Protein AF-A0A3Q0JAT1-F1 (afdb_monomer)

Sequence (77 aa):
MTPNPTSCCSGKGPGYRTPVDAMRYGPRETLLYVICIQPNGQHPDYLAVIDVDPQSKTYQQVRNTLRAGLGWPLTIR

Foldseek 3Di:
DDDDPPDPDPPDDPDDPDPVCCVPVPDDDQWDWDWADDPVPPFAIKIWIAGCDPPDPRHRHGPDIGGDPPDDPPPDD

Radius of gyration: 20.87 Å; Cα contacts (8 Å, |Δi|>4): 84; chains: 1; bounding box: 48×27×58 Å

Structure (mmCIF, N/CA/C/O backbone):
data_AF-A0A3Q0JAT1-F1
#
_entry.id   AF-A0A3Q0JAT1-F1
#
loop_
_atom_site.group_PDB
_atom_site.id
_atom_site.type_symbol
_atom_site.label_atom_id
_atom_site.label_alt_id
_atom_site.label_comp_id
_atom_site.label_asym_id
_atom_site.label_entity_id
_atom_site.label_seq_id
_atom_site.pdbx_PDB_ins_code
_atom_site.Cartn_x
_atom_site.Cartn_y
_atom_site.Cartn_z
_atom_site.occupancy
_atom_site.B_iso_or_equiv
_atom_site.auth_seq_id
_atom_site.auth_comp_id
_atom_site.auth_asym_id
_atom_site.auth_atom_id
_atom_site.pdbx_PDB_model_num
ATOM 1 N N . MET A 1 1 ? 35.143 6.379 -32.396 1.00 43.69 1 MET A N 1
ATOM 2 C CA . MET A 1 1 ? 34.698 6.906 -31.089 1.00 43.69 1 MET A CA 1
ATOM 3 C C . MET A 1 1 ? 33.918 5.799 -30.405 1.00 43.69 1 MET A C 1
ATOM 5 O O . MET A 1 1 ? 32.773 5.557 -30.757 1.00 43.69 1 MET A O 1
ATOM 9 N N . THR A 1 2 ? 34.581 5.025 -29.555 1.00 50.03 2 THR A N 1
ATOM 10 C CA . THR A 1 2 ? 33.947 3.949 -28.785 1.00 50.03 2 THR A CA 1
ATOM 11 C C . THR A 1 2 ? 33.187 4.570 -27.610 1.00 50.03 2 THR A C 1
ATOM 13 O O . THR A 1 2 ? 33.754 5.426 -26.927 1.00 50.03 2 THR A O 1
ATOM 16 N N . PRO A 1 3 ? 31.921 4.196 -27.345 1.00 58.03 3 PRO A N 1
ATOM 17 C CA . PRO A 1 3 ? 31.298 4.567 -26.090 1.00 58.03 3 PRO A CA 1
ATOM 18 C C . PRO A 1 3 ? 31.946 3.702 -25.014 1.00 58.03 3 PRO A C 1
ATOM 20 O O . PRO A 1 3 ? 32.009 2.479 -25.132 1.00 58.03 3 PRO A O 1
ATOM 23 N N . ASN A 1 4 ? 32.480 4.352 -23.993 1.00 67.94 4 ASN A N 1
ATOM 24 C CA . ASN A 1 4 ? 33.102 3.699 -22.859 1.00 67.94 4 ASN A CA 1
ATOM 25 C C . ASN A 1 4 ? 32.109 3.779 -21.692 1.00 67.94 4 ASN A C 1
ATOM 27 O O . ASN A 1 4 ? 32.086 4.799 -21.006 1.00 67.94 4 ASN A O 1
ATOM 31 N N . PRO A 1 5 ? 31.229 2.784 -21.471 1.00 53.34 5 PRO A N 1
ATOM 32 C CA . PRO A 1 5 ? 30.458 2.732 -20.248 1.00 53.34 5 PRO A CA 1
ATOM 33 C C . PRO A 1 5 ? 31.266 1.917 -19.242 1.00 53.34 5 PRO A C 1
ATOM 35 O O . PRO A 1 5 ? 31.103 0.705 -19.112 1.00 53.34 5 PRO A O 1
ATOM 38 N N . THR A 1 6 ? 32.162 2.592 -18.523 1.00 52.28 6 THR A N 1
ATOM 39 C CA . THR A 1 6 ? 32.652 2.089 -17.239 1.00 52.28 6 THR A CA 1
ATOM 40 C C . THR A 1 6 ? 31.437 1.751 -16.381 1.00 52.28 6 THR A C 1
ATOM 42 O O . THR A 1 6 ? 30.633 2.618 -16.034 1.00 52.28 6 THR A O 1
ATOM 45 N N . SER A 1 7 ? 31.272 0.454 -16.139 1.00 63.00 7 SER A N 1
ATOM 46 C CA . SER A 1 7 ? 30.092 -0.166 -15.561 1.00 63.00 7 SER A CA 1
ATOM 47 C C . SER A 1 7 ? 29.881 0.295 -14.121 1.00 63.00 7 SER A C 1
ATOM 49 O O . SER A 1 7 ? 30.625 -0.105 -13.228 1.00 63.00 7 SER A O 1
ATOM 51 N N . CYS A 1 8 ? 28.837 1.085 -13.872 1.00 59.41 8 CYS A N 1
ATOM 52 C CA . CYS A 1 8 ? 28.385 1.375 -12.509 1.00 59.41 8 CYS A CA 1
ATOM 53 C C . CYS A 1 8 ? 27.518 0.246 -11.925 1.00 59.41 8 CYS A C 1
ATOM 55 O O . CYS A 1 8 ? 27.243 0.230 -10.729 1.00 59.41 8 CYS A O 1
ATOM 57 N N . CYS A 1 9 ? 27.089 -0.717 -12.746 1.00 60.94 9 CYS A N 1
ATOM 58 C CA . CYS A 1 9 ? 26.219 -1.806 -12.326 1.00 60.94 9 CYS A CA 1
ATOM 59 C C . CYS A 1 9 ? 26.598 -3.072 -13.091 1.00 60.94 9 CYS A C 1
ATOM 61 O O . CYS A 1 9 ? 26.357 -3.168 -14.294 1.00 60.94 9 CYS A O 1
ATOM 63 N N . SER A 1 10 ? 27.172 -4.054 -12.401 1.00 59.03 10 SER A N 1
ATOM 64 C CA . SER A 1 10 ? 27.473 -5.389 -12.929 1.00 59.03 10 SER A CA 1
ATOM 65 C C . SER A 1 10 ? 26.190 -6.182 -13.215 1.00 59.03 10 SER A C 1
ATOM 67 O O . SER A 1 10 ? 25.949 -7.193 -12.570 1.00 59.03 10 SER A O 1
ATOM 69 N N . GLY A 1 11 ? 25.330 -5.699 -14.122 1.00 55.31 11 GLY A N 1
ATOM 70 C CA . GLY A 1 11 ? 24.224 -6.402 -14.794 1.00 55.31 11 GLY A CA 1
ATOM 71 C C . GLY A 1 11 ? 23.192 -7.157 -13.944 1.00 55.31 11 GLY A C 1
ATOM 72 O O . GLY A 1 11 ? 22.334 -7.823 -14.513 1.00 55.31 11 GLY A O 1
ATOM 73 N N . LYS A 1 12 ? 23.280 -7.116 -12.614 1.00 63.06 12 LYS A N 1
ATOM 74 C CA . LYS A 1 12 ? 22.553 -7.996 -11.691 1.00 63.06 12 LYS A CA 1
ATOM 75 C C . LYS A 1 12 ? 22.158 -7.235 -10.426 1.00 63.06 12 LYS A C 1
ATOM 77 O O . LYS A 1 12 ? 22.471 -7.647 -9.315 1.00 63.06 12 LYS A O 1
ATOM 82 N N . GLY A 1 13 ? 21.503 -6.090 -10.595 1.00 66.25 13 GLY A N 1
ATOM 83 C CA . GLY A 1 13 ? 20.668 -5.559 -9.519 1.00 66.25 13 GLY A CA 1
ATOM 84 C C . GLY A 1 13 ? 19.412 -6.433 -9.401 1.00 66.25 13 GLY A C 1
ATOM 85 O O . GLY A 1 13 ? 18.907 -6.872 -10.437 1.00 66.25 13 GLY A O 1
ATOM 86 N N . PRO A 1 14 ? 18.908 -6.734 -8.194 1.00 70.50 14 PRO A N 1
ATOM 87 C CA . PRO A 1 14 ? 17.624 -7.411 -8.048 1.00 70.50 14 PRO A CA 1
ATOM 88 C C . PRO A 1 14 ? 16.521 -6.478 -8.567 1.00 70.50 14 PRO A C 1
ATOM 90 O O . PRO A 1 14 ? 16.192 -5.485 -7.925 1.00 70.50 14 PRO A O 1
ATOM 93 N N . GLY A 1 15 ? 15.994 -6.743 -9.764 1.00 79.81 15 GLY A N 1
ATOM 94 C CA . GLY A 1 15 ? 14.940 -5.922 -10.360 1.00 79.81 15 GLY A CA 1
ATOM 95 C C . GLY A 1 15 ? 14.914 -5.950 -11.885 1.00 79.81 15 GLY A C 1
ATOM 96 O O . GLY A 1 15 ? 15.671 -6.668 -12.538 1.00 79.81 15 GLY A O 1
ATOM 97 N N . TYR A 1 16 ? 14.014 -5.155 -12.460 1.00 84.81 16 TYR A N 1
ATOM 98 C CA . TYR A 1 16 ? 13.881 -5.019 -13.907 1.00 84.81 16 TYR A CA 1
ATOM 99 C C . TYR A 1 16 ? 15.008 -4.165 -14.481 1.00 84.81 16 TYR A C 1
ATOM 101 O O . TYR A 1 16 ? 15.414 -3.161 -13.900 1.00 84.81 16 TYR A O 1
ATOM 109 N N . ARG A 1 17 ? 15.484 -4.542 -15.670 1.00 85.31 17 ARG A N 1
ATOM 110 C CA . ARG A 1 17 ? 16.563 -3.838 -16.374 1.00 85.31 17 ARG A CA 1
ATOM 111 C C . ARG A 1 17 ? 16.183 -2.406 -16.760 1.00 85.31 17 ARG A C 1
ATOM 113 O O . ARG A 1 17 ? 17.050 -1.540 -16.813 1.00 85.31 17 ARG A O 1
ATOM 120 N N . THR A 1 18 ? 14.907 -2.167 -17.060 1.00 85.19 18 THR A N 1
ATOM 121 C CA . THR A 1 18 ? 14.375 -0.848 -17.417 1.00 85.19 18 THR A CA 1
ATOM 122 C C . THR A 1 18 ? 12.997 -0.629 -16.780 1.00 85.19 18 THR A C 1
ATOM 124 O O . THR A 1 18 ? 12.289 -1.606 -16.521 1.00 85.19 18 THR A O 1
ATOM 127 N N . PRO A 1 19 ? 12.562 0.631 -16.577 1.00 88.38 19 PRO A N 1
ATOM 128 C CA . PRO A 1 19 ? 11.204 0.924 -16.110 1.00 88.38 19 PRO A CA 1
ATOM 129 C C . PRO A 1 19 ? 10.113 0.348 -17.026 1.00 88.38 19 PRO A C 1
ATOM 131 O O . PRO A 1 19 ? 9.091 -0.137 -16.555 1.00 88.38 19 PRO A O 1
ATOM 134 N N . VAL A 1 20 ? 10.351 0.339 -18.342 1.00 92.62 20 VAL A N 1
ATOM 135 C CA . VAL A 1 20 ? 9.413 -0.223 -19.326 1.00 92.62 20 VAL A CA 1
ATOM 136 C C . VAL A 1 20 ? 9.283 -1.739 -19.167 1.00 92.62 20 VAL A C 1
ATOM 138 O O . VAL A 1 20 ? 8.172 -2.262 -19.251 1.00 92.62 20 VAL A O 1
ATOM 141 N N . ASP A 1 21 ? 10.390 -2.441 -18.902 1.00 90.31 21 ASP A N 1
ATOM 142 C CA . ASP A 1 21 ? 10.363 -3.882 -18.631 1.00 90.31 21 ASP A CA 1
ATOM 143 C C . ASP A 1 21 ? 9.547 -4.190 -17.361 1.00 90.31 21 ASP A C 1
ATOM 145 O O . ASP A 1 21 ? 8.778 -5.149 -17.355 1.00 90.31 21 ASP A O 1
ATOM 149 N N . ALA A 1 22 ? 9.636 -3.346 -16.325 1.00 90.19 22 ALA A N 1
ATOM 150 C CA . ALA A 1 22 ? 8.838 -3.487 -15.103 1.00 90.19 22 ALA A CA 1
ATOM 151 C C . ALA A 1 22 ? 7.334 -3.345 -15.363 1.00 90.19 22 ALA A C 1
ATOM 153 O O . ALA A 1 22 ? 6.544 -4.153 -14.888 1.00 90.19 22 ALA A O 1
ATOM 154 N N . MET A 1 23 ? 6.932 -2.352 -16.160 1.00 91.56 23 MET A N 1
ATOM 155 C CA . MET A 1 23 ? 5.518 -2.122 -16.475 1.0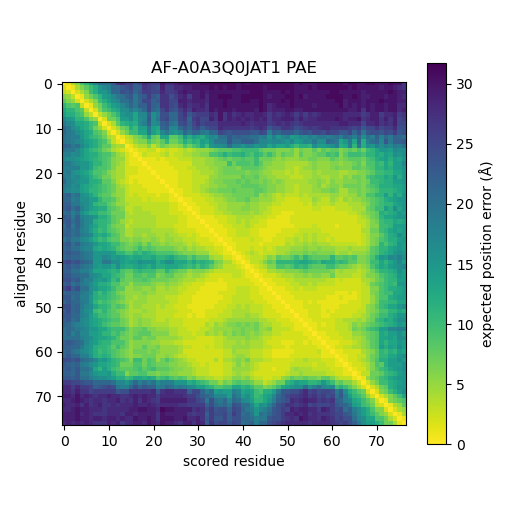0 91.56 23 MET A CA 1
ATOM 156 C C . MET A 1 23 ? 4.914 -3.221 -17.356 1.00 91.56 23 MET A C 1
ATOM 158 O O . MET A 1 23 ? 3.724 -3.505 -17.256 1.00 91.56 23 MET A O 1
ATOM 162 N N . ARG A 1 24 ? 5.711 -3.801 -18.264 1.00 92.25 24 ARG A N 1
ATOM 163 C CA . ARG A 1 24 ? 5.230 -4.793 -19.240 1.00 92.25 24 ARG A CA 1
ATOM 164 C C . ARG A 1 24 ? 5.211 -6.210 -18.693 1.00 92.25 24 ARG A C 1
ATOM 166 O O . ARG A 1 24 ? 4.282 -6.954 -18.989 1.00 92.25 24 ARG A O 1
ATOM 173 N N . TYR A 1 25 ? 6.257 -6.582 -17.963 1.00 91.19 25 TYR A N 1
ATOM 174 C CA . TYR A 1 25 ? 6.473 -7.959 -17.522 1.00 91.19 25 TYR A CA 1
ATOM 175 C C . TYR A 1 25 ? 6.302 -8.132 -16.016 1.00 91.19 25 TYR A C 1
ATOM 177 O O . TYR A 1 25 ? 6.349 -9.260 -15.530 1.00 91.19 25 TYR A O 1
ATOM 185 N N . GLY A 1 26 ? 6.109 -7.038 -15.278 1.00 90.12 26 GLY A N 1
ATOM 186 C CA . GLY A 1 26 ? 5.828 -7.111 -13.859 1.00 90.12 26 GL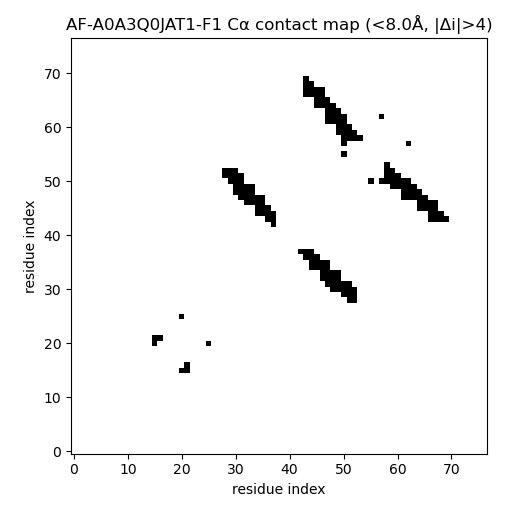Y A CA 1
ATOM 187 C C . GLY A 1 26 ? 4.470 -7.751 -13.582 1.00 90.12 26 GLY A C 1
ATOM 188 O O . GLY A 1 26 ? 3.495 -7.444 -14.276 1.00 90.12 26 GLY A O 1
ATOM 189 N N . PRO A 1 27 ? 4.379 -8.648 -12.584 1.00 92.88 27 PRO A N 1
ATOM 190 C CA . PRO A 1 27 ? 3.091 -9.140 -12.132 1.00 92.88 27 PRO A CA 1
ATOM 191 C C . PRO A 1 27 ? 2.278 -7.965 -11.584 1.00 92.88 27 PRO A C 1
ATOM 193 O O . PRO A 1 27 ? 2.821 -7.087 -10.914 1.00 92.88 27 PRO A O 1
ATOM 196 N N . ARG A 1 28 ? 0.972 -7.955 -11.861 1.00 92.25 28 ARG A N 1
ATOM 197 C CA . ARG A 1 28 ? 0.067 -6.967 -11.265 1.00 92.25 28 ARG A CA 1
ATOM 198 C C . ARG A 1 28 ? -0.001 -7.182 -9.758 1.00 92.25 28 ARG A C 1
ATOM 200 O O . ARG A 1 28 ? -0.074 -8.331 -9.314 1.00 92.25 28 ARG A O 1
ATOM 207 N N . GLU A 1 29 ? 0.004 -6.103 -8.982 1.00 93.25 29 GLU A N 1
ATOM 208 C CA . GLU A 1 29 ? -0.168 -6.226 -7.541 1.00 93.25 29 GLU A CA 1
ATOM 209 C C . GLU A 1 29 ? -1.569 -6.753 -7.209 1.00 93.25 29 GLU A C 1
ATOM 211 O O . GLU A 1 29 ? -2.566 -6.349 -7.805 1.00 93.25 29 GLU A O 1
ATOM 216 N N . THR A 1 30 ? -1.637 -7.657 -6.235 1.00 95.56 30 THR A N 1
ATOM 217 C CA . THR A 1 30 ? -2.892 -8.209 -5.700 1.00 95.56 30 THR A CA 1
ATOM 218 C C . THR A 1 30 ? -3.245 -7.624 -4.337 1.00 95.56 30 THR A C 1
ATOM 220 O O . THR A 1 30 ? -4.381 -7.734 -3.889 1.00 95.56 30 THR A O 1
ATOM 223 N N . LEU A 1 31 ? -2.283 -6.977 -3.676 1.00 95.25 31 LEU A N 1
ATOM 224 C CA . LEU A 1 31 ? -2.446 -6.342 -2.374 1.00 95.25 31 LEU A CA 1
ATOM 225 C C . LEU A 1 31 ? -1.865 -4.928 -2.405 1.00 95.25 31 LEU A C 1
ATOM 227 O O . LEU A 1 31 ? -0.784 -4.711 -2.950 1.00 95.25 31 LEU A O 1
ATOM 231 N N . LEU A 1 32 ? -2.545 -3.991 -1.748 1.00 96.19 32 LEU A N 1
ATOM 232 C CA . LEU A 1 32 ? -2.040 -2.648 -1.472 1.00 96.19 32 LEU A CA 1
ATOM 233 C C . LEU A 1 32 ? -1.796 -2.473 0.025 1.00 96.19 32 LEU A C 1
ATOM 235 O O . LEU A 1 32 ? -2.649 -2.808 0.845 1.00 96.19 32 LEU A O 1
ATOM 239 N N . TYR A 1 33 ? -0.653 -1.888 0.367 1.00 96.00 33 TYR A N 1
ATOM 240 C CA . TYR A 1 33 ? -0.333 -1.452 1.722 1.00 96.00 33 TYR A CA 1
ATOM 241 C C . TYR A 1 33 ? -0.501 0.062 1.799 1.00 96.00 33 TYR A C 1
ATOM 243 O O . TYR A 1 33 ? 0.242 0.802 1.155 1.00 96.00 33 TYR A O 1
ATOM 251 N N . VAL A 1 34 ? -1.486 0.523 2.565 1.00 95.19 34 VAL A N 1
ATOM 252 C CA . VAL A 1 34 ? -1.838 1.944 2.659 1.00 95.19 34 VAL A CA 1
ATOM 253 C C . VAL A 1 34 ? -1.690 2.409 4.096 1.00 95.19 34 VAL A C 1
ATOM 255 O O . VAL A 1 34 ? -2.259 1.817 5.011 1.00 95.19 34 VAL A O 1
ATOM 258 N N . ILE A 1 35 ? -0.928 3.481 4.298 1.00 93.94 35 ILE A N 1
ATOM 259 C CA . ILE A 1 35 ? -0.833 4.144 5.597 1.00 93.94 35 ILE A CA 1
ATOM 260 C C . ILE A 1 35 ? -2.077 5.015 5.770 1.00 93.94 35 ILE A C 1
ATOM 262 O O . ILE A 1 35 ? -2.340 5.913 4.970 1.00 93.94 35 ILE A O 1
ATOM 266 N N . CYS A 1 36 ? -2.840 4.747 6.819 1.00 91.81 36 CYS A N 1
ATOM 267 C CA . CYS A 1 36 ? -4.031 5.490 7.189 1.00 91.81 36 CYS A CA 1
ATOM 268 C C . CYS A 1 36 ? -3.700 6.398 8.373 1.00 91.81 36 CYS A C 1
ATOM 270 O O . CYS A 1 36 ? -3.574 5.932 9.506 1.00 91.81 36 CYS A O 1
ATOM 272 N N . ILE A 1 37 ? -3.566 7.691 8.083 1.00 91.50 37 ILE A N 1
ATOM 273 C CA . ILE A 1 37 ? -3.234 8.723 9.067 1.00 91.50 37 ILE A CA 1
ATOM 274 C C . ILE A 1 37 ? -4.527 9.231 9.717 1.00 91.50 37 ILE A C 1
ATOM 276 O O . ILE A 1 37 ? -5.492 9.538 9.012 1.00 91.50 37 ILE A O 1
ATOM 280 N N . GLN A 1 38 ? -4.560 9.312 11.045 1.00 90.38 38 GLN A N 1
ATOM 281 C CA . GLN A 1 38 ? -5.700 9.779 11.837 1.00 90.38 38 GLN A CA 1
ATOM 282 C C . GLN A 1 38 ? -5.436 11.198 12.375 1.00 90.38 38 GLN A C 1
ATOM 284 O O . GLN A 1 38 ? -4.865 11.366 13.453 1.00 90.38 38 GLN A O 1
ATOM 289 N N . PRO A 1 39 ? -5.873 12.256 11.665 1.00 87.94 39 PRO A N 1
ATOM 290 C CA . PRO A 1 39 ? -5.502 13.635 11.996 1.00 87.94 39 PRO A CA 1
ATOM 291 C C . PRO A 1 39 ? -6.123 14.151 13.301 1.00 87.94 39 PRO A C 1
ATOM 293 O O . PRO A 1 39 ? -5.638 15.120 13.874 1.00 87.94 39 PRO A O 1
ATOM 296 N N . ASN A 1 40 ? -7.203 13.527 13.775 1.00 87.56 40 ASN A N 1
ATOM 297 C CA . ASN A 1 40 ? -7.891 13.916 15.006 1.00 87.56 40 ASN A CA 1
ATOM 298 C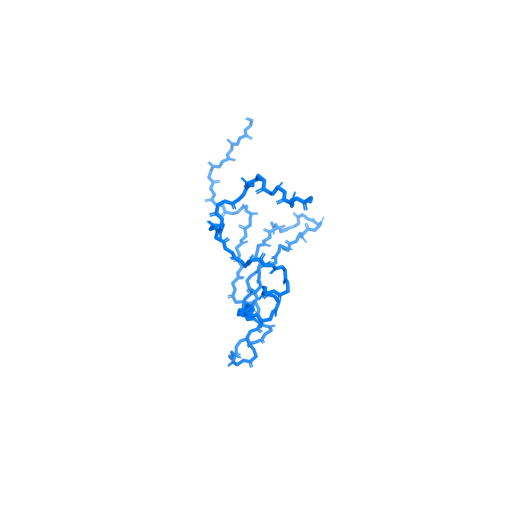 C . ASN A 1 40 ? -7.235 13.354 16.283 1.00 87.56 40 ASN A C 1
ATOM 300 O O . ASN A 1 40 ? -7.676 13.700 17.377 1.00 87.56 40 ASN A O 1
ATOM 304 N N . GLY A 1 41 ? -6.238 12.466 16.162 1.00 79.62 41 GLY A N 1
ATOM 305 C CA . GLY A 1 41 ? -5.516 11.871 17.291 1.00 79.62 41 GLY A CA 1
ATOM 306 C C . GLY A 1 41 ? -6.352 10.979 18.220 1.00 79.62 41 GLY A C 1
ATOM 307 O O . GLY A 1 41 ? -5.858 10.568 19.266 1.00 79.62 41 GLY A O 1
ATOM 308 N N . GLN A 1 42 ? -7.608 10.666 17.874 1.00 84.25 42 GLN A N 1
ATOM 309 C CA . GLN A 1 42 ? -8.467 9.802 18.701 1.00 84.25 42 GLN A CA 1
ATOM 310 C C . GLN A 1 42 ? -8.125 8.316 18.556 1.00 84.25 42 GLN A C 1
ATOM 312 O O . GLN A 1 42 ? -8.429 7.504 19.433 1.00 84.25 42 GLN A O 1
ATOM 317 N N . HIS A 1 43 ? -7.479 7.958 17.450 1.00 83.31 43 HIS A N 1
ATOM 318 C CA . HIS A 1 43 ? -7.030 6.610 17.155 1.00 83.31 43 HIS A CA 1
ATOM 319 C C . HIS A 1 43 ? -5.583 6.642 16.664 1.00 83.31 43 HIS A C 1
ATOM 321 O O . HIS A 1 43 ? -5.188 7.620 16.030 1.00 83.31 43 HIS A O 1
ATOM 327 N N . PRO A 1 44 ? -4.796 5.586 16.939 1.00 86.88 44 PRO A N 1
ATOM 328 C CA . PRO A 1 44 ? -3.477 5.455 16.345 1.00 86.88 44 PRO A CA 1
ATOM 329 C C . PRO A 1 44 ? -3.579 5.351 14.822 1.00 86.88 44 PRO A C 1
ATOM 331 O O . PRO A 1 44 ? -4.537 4.775 14.290 1.00 86.88 44 PRO A O 1
ATOM 334 N N . ASP A 1 45 ? -2.544 5.832 14.141 1.00 90.88 45 ASP A N 1
ATOM 335 C CA . ASP A 1 45 ? -2.336 5.539 12.728 1.00 90.88 45 ASP A CA 1
ATOM 336 C C . ASP A 1 45 ? -2.253 4.023 12.514 1.00 90.88 45 ASP A C 1
ATOM 338 O O . ASP A 1 45 ? -1.893 3.245 13.408 1.00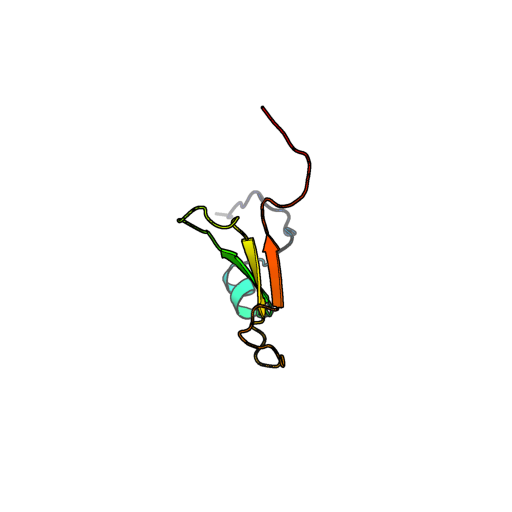 90.88 45 ASP A O 1
ATOM 342 N N . TYR A 1 46 ? -2.595 3.568 11.316 1.00 92.06 46 TYR A N 1
ATOM 343 C CA . TYR A 1 46 ? -2.540 2.145 11.004 1.00 92.06 46 TYR A CA 1
ATOM 344 C C . TYR A 1 46 ? -2.168 1.889 9.551 1.00 92.06 46 TYR A C 1
ATOM 346 O O . TYR A 1 46 ? -2.382 2.717 8.672 1.00 92.06 46 TYR A O 1
ATOM 354 N N . LEU A 1 47 ? -1.607 0.711 9.300 1.00 94.19 47 LEU A N 1
ATOM 355 C CA . LEU A 1 47 ? -1.343 0.192 7.969 1.00 94.19 47 LEU A CA 1
ATOM 356 C C . LEU A 1 47 ? -2.502 -0.720 7.562 1.00 94.19 47 LEU A C 1
ATOM 358 O O . LEU A 1 47 ? -2.731 -1.752 8.197 1.00 94.19 47 LEU A O 1
ATOM 362 N N . ALA A 1 48 ? -3.231 -0.344 6.518 1.00 95.19 48 ALA A N 1
ATOM 363 C CA . ALA A 1 48 ? -4.270 -1.162 5.911 1.00 95.19 48 ALA A CA 1
ATOM 364 C C . ALA A 1 48 ? -3.680 -2.034 4.797 1.00 95.19 48 ALA A C 1
ATOM 366 O O . ALA A 1 48 ? -2.942 -1.548 3.940 1.00 95.19 48 ALA A O 1
ATOM 367 N N . VAL A 1 49 ? -4.037 -3.317 4.803 1.00 96.44 49 VAL A N 1
ATOM 368 C CA . VAL A 1 49 ? -3.775 -4.258 3.712 1.00 96.44 49 VAL A CA 1
ATOM 369 C C . VAL A 1 49 ? -5.073 -4.423 2.936 1.00 96.44 49 VAL A C 1
ATOM 371 O O . VAL A 1 49 ? -6.047 -4.960 3.467 1.00 96.44 49 VAL A O 1
ATOM 374 N N . ILE A 1 50 ? -5.096 -3.936 1.703 1.00 96.50 50 ILE A N 1
ATOM 375 C CA . ILE A 1 50 ? -6.279 -3.910 0.841 1.00 96.50 50 ILE A CA 1
ATOM 376 C C . ILE A 1 50 ? -6.102 -4.948 -0.258 1.00 96.50 50 ILE A C 1
ATOM 378 O O . ILE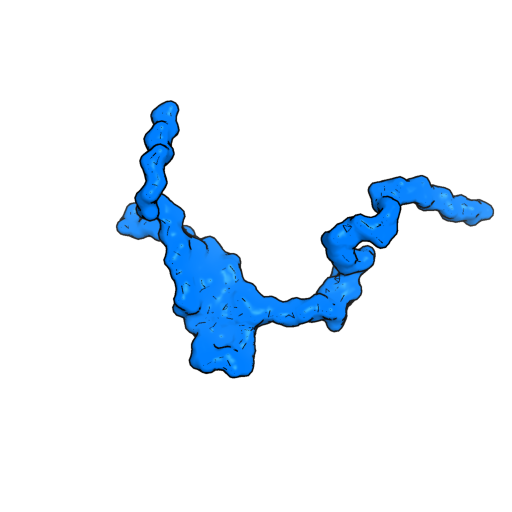 A 1 50 ? -5.045 -5.015 -0.880 1.00 96.50 50 ILE A O 1
ATOM 382 N N . ASP A 1 51 ? -7.136 -5.743 -0.496 1.00 97.00 51 ASP A N 1
ATOM 383 C CA . ASP A 1 51 ? -7.172 -6.718 -1.580 1.00 97.00 51 ASP A CA 1
ATOM 384 C C . ASP A 1 51 ? -7.629 -6.059 -2.888 1.00 97.00 51 ASP A C 1
ATOM 386 O O . ASP A 1 51 ? -8.713 -5.473 -2.964 1.00 97.00 51 ASP A O 1
ATOM 390 N N . VAL A 1 52 ? -6.782 -6.135 -3.912 1.00 96.44 52 VAL A N 1
ATOM 391 C CA . VAL A 1 52 ? -7.018 -5.554 -5.241 1.00 96.44 52 VAL A CA 1
ATOM 392 C C . VAL A 1 52 ? -6.965 -6.590 -6.360 1.00 96.44 52 VAL A C 1
ATOM 394 O O . VAL A 1 52 ? -6.924 -6.211 -7.530 1.00 96.44 52 VAL A O 1
ATOM 397 N N . ASP A 1 53 ? -7.018 -7.882 -6.035 1.00 95.81 53 ASP A N 1
ATOM 398 C CA . ASP A 1 53 ? -7.155 -8.939 -7.036 1.00 95.81 53 ASP A CA 1
ATOM 399 C C . ASP A 1 53 ? -8.617 -9.055 -7.518 1.00 95.81 53 ASP A C 1
ATOM 401 O O . ASP A 1 53 ? -9.483 -9.446 -6.731 1.00 95.81 53 ASP A O 1
ATOM 405 N N . PRO A 1 54 ? -8.926 -8.779 -8.802 1.00 95.12 54 PRO A N 1
ATOM 406 C CA . PRO A 1 54 ? -10.286 -8.888 -9.336 1.00 95.12 54 PRO A CA 1
ATOM 407 C C . PRO A 1 54 ? -10.882 -10.300 -9.265 1.00 95.12 54 PRO A C 1
ATOM 409 O O . PRO A 1 54 ? -12.094 -10.455 -9.404 1.00 95.12 54 PRO A O 1
ATOM 412 N N . GLN A 1 55 ? -10.051 -11.336 -9.103 1.00 95.62 55 GLN A N 1
ATOM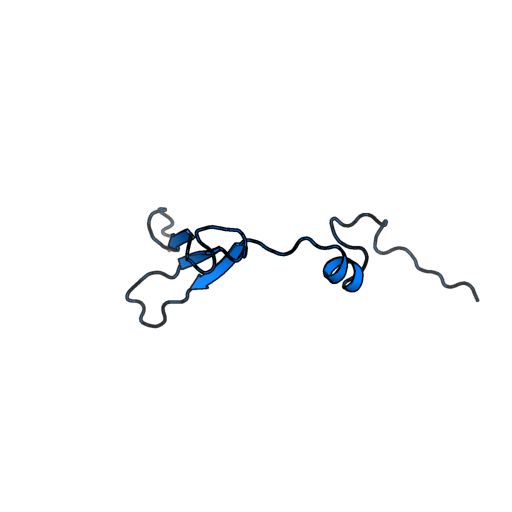 413 C CA . GLN A 1 55 ? -10.504 -12.723 -8.961 1.00 95.62 55 GLN A CA 1
ATOM 414 C C . GLN A 1 55 ? -10.764 -13.122 -7.503 1.00 95.62 55 GLN A C 1
ATOM 416 O O . GLN A 1 55 ? -11.348 -14.180 -7.247 1.00 95.62 55 GLN A O 1
ATOM 421 N N . SER A 1 56 ? -10.353 -12.295 -6.540 1.00 94.31 56 SER A N 1
ATOM 422 C CA . SER A 1 56 ? -10.557 -12.568 -5.124 1.00 94.31 56 SER A CA 1
ATOM 423 C C . SER A 1 56 ? -12.011 -12.350 -4.703 1.00 94.31 56 SER A C 1
ATOM 425 O O . SER A 1 56 ? -12.696 -11.433 -5.152 1.00 94.31 56 SER A O 1
ATOM 427 N N . LYS A 1 57 ? -12.485 -13.166 -3.755 1.00 95.75 57 LYS A N 1
ATOM 428 C CA . LYS A 1 57 ? -13.814 -13.001 -3.136 1.00 95.75 57 LYS A CA 1
ATOM 429 C C . LYS A 1 57 ? -13.909 -11.738 -2.273 1.00 95.75 57 LYS A C 1
ATOM 431 O O . LYS A 1 57 ? -15.011 -11.268 -2.012 1.00 95.75 57 LYS A O 1
ATOM 436 N N . THR A 1 58 ? -12.768 -11.222 -1.818 1.00 95.12 58 THR A N 1
ATOM 437 C CA . THR A 1 58 ? -12.644 -10.022 -0.976 1.00 95.12 58 THR A CA 1
ATOM 438 C C . THR A 1 58 ? -12.123 -8.818 -1.759 1.00 95.12 58 THR A C 1
ATOM 440 O O . THR A 1 58 ? -11.587 -7.886 -1.163 1.00 95.12 58 THR A O 1
ATOM 443 N N . TYR A 1 59 ? -12.278 -8.817 -3.087 1.00 95.31 59 TYR A N 1
ATOM 444 C CA . TYR A 1 59 ? -11.869 -7.703 -3.939 1.00 95.31 59 TYR A CA 1
ATOM 445 C C . TYR A 1 59 ? -12.415 -6.361 -3.422 1.00 95.31 59 TYR A C 1
ATOM 447 O O . TYR A 1 59 ? -13.595 -6.248 -3.083 1.00 95.31 59 TYR A O 1
ATOM 455 N N . GLN A 1 60 ? -11.540 -5.351 -3.358 1.00 93.81 60 GLN A N 1
ATOM 456 C CA . GLN A 1 60 ? -11.807 -3.999 -2.845 1.00 93.81 60 GLN A CA 1
ATOM 457 C C . GLN A 1 60 ? -12.160 -3.927 -1.352 1.00 93.81 60 GLN A C 1
ATOM 459 O O . GLN A 1 60 ? -12.747 -2.943 -0.898 1.00 93.81 60 GLN A O 1
ATOM 464 N N . GLN A 1 61 ? -11.776 -4.931 -0.563 1.00 95.25 61 GLN A N 1
ATOM 465 C CA . GLN A 1 61 ? -11.967 -4.928 0.887 1.00 95.25 61 GLN A CA 1
ATOM 466 C C . GLN A 1 61 ? -10.639 -4.795 1.637 1.00 95.25 61 GLN A C 1
ATOM 468 O O . GLN A 1 61 ? -9.570 -5.187 1.162 1.00 95.25 61 GLN A O 1
ATOM 473 N N . VAL A 1 62 ? -10.716 -4.250 2.854 1.00 93.69 62 VAL A N 1
ATOM 474 C CA . VAL A 1 62 ? -9.591 -4.247 3.794 1.00 93.69 62 VAL A CA 1
ATOM 475 C C . VAL A 1 62 ? -9.487 -5.635 4.410 1.00 93.69 62 VAL A C 1
ATOM 477 O O . VAL A 1 62 ? -10.370 -6.066 5.149 1.00 93.69 62 VAL A O 1
ATOM 480 N N . ARG A 1 63 ? -8.393 -6.331 4.115 1.00 91.75 63 ARG A N 1
ATOM 481 C CA . ARG A 1 63 ? -8.146 -7.692 4.590 1.00 91.75 63 ARG A CA 1
ATOM 482 C C . ARG A 1 63 ? -7.583 -7.705 6.007 1.00 91.75 63 ARG A C 1
ATOM 484 O O . ARG A 1 63 ? -7.982 -8.521 6.832 1.00 91.75 63 ARG A O 1
ATOM 491 N N . ASN A 1 64 ? -6.654 -6.794 6.295 1.00 91.94 64 ASN A N 1
ATOM 492 C CA . ASN A 1 64 ? -5.996 -6.687 7.594 1.00 91.94 64 ASN A CA 1
ATOM 493 C C . ASN A 1 64 ? -5.649 -5.230 7.911 1.00 91.94 64 ASN A C 1
ATOM 495 O O . ASN A 1 64 ? -5.418 -4.422 7.014 1.00 91.94 64 ASN A O 1
ATOM 499 N N . THR A 1 65 ? -5.548 -4.916 9.202 1.00 90.44 65 THR A N 1
ATOM 500 C CA . THR A 1 65 ? -5.054 -3.624 9.690 1.00 90.44 65 THR A CA 1
ATOM 501 C C . THR A 1 65 ? -4.009 -3.843 10.776 1.00 90.44 65 THR A C 1
ATOM 503 O O . THR A 1 65 ? -4.288 -4.544 11.751 1.00 90.44 65 THR A O 1
ATOM 506 N N . LEU A 1 66 ? -2.840 -3.218 10.650 1.00 90.94 66 LEU A N 1
ATOM 507 C CA . LEU A 1 66 ? -1.814 -3.171 11.692 1.00 90.94 66 LEU A CA 1
ATOM 508 C C . LEU A 1 66 ? -1.811 -1.777 12.322 1.00 90.94 66 LEU A C 1
ATOM 510 O O . LEU A 1 66 ? -1.489 -0.803 11.651 1.00 90.94 66 LEU A O 1
ATOM 514 N N . ARG A 1 67 ? -2.161 -1.668 13.606 1.00 84.81 67 ARG A N 1
ATOM 515 C CA . ARG A 1 67 ? -2.182 -0.381 14.318 1.00 84.81 67 ARG A CA 1
ATOM 516 C C . ARG A 1 67 ? -0.782 -0.014 14.799 1.00 84.81 67 ARG A C 1
ATOM 518 O O . ARG A 1 67 ? -0.173 -0.768 15.556 1.00 84.81 67 ARG A O 1
ATOM 525 N N . ALA A 1 68 ? -0.292 1.149 14.391 1.00 71.12 68 ALA A N 1
ATOM 526 C CA . ALA A 1 68 ? 0.958 1.709 14.875 1.00 71.12 68 ALA A CA 1
ATOM 527 C C . ALA A 1 68 ? 0.705 2.349 16.249 1.00 71.12 68 ALA A C 1
ATOM 529 O O . ALA A 1 68 ? 0.125 3.422 16.338 1.00 71.12 68 ALA A O 1
ATOM 530 N N . GLY A 1 69 ? 1.090 1.677 17.338 1.00 63.91 69 GLY A N 1
ATOM 531 C CA . GLY A 1 69 ? 1.032 2.274 18.684 1.00 63.91 69 GLY A CA 1
ATOM 532 C C . GLY A 1 69 ? 0.324 1.465 19.767 1.00 63.91 69 GLY A C 1
ATOM 533 O O . GLY A 1 69 ? 0.143 1.970 20.869 1.00 63.91 69 GLY A O 1
ATOM 534 N N . LEU A 1 70 ? -0.052 0.209 19.514 1.00 58.16 70 LEU A N 1
ATOM 535 C CA . LEU A 1 70 ? -0.591 -0.664 20.559 1.00 58.16 70 LEU A CA 1
ATOM 536 C C . LEU A 1 70 ? 0.342 -1.863 20.780 1.00 58.16 70 LEU A C 1
ATOM 538 O O . LEU A 1 70 ? 0.219 -2.878 20.102 1.00 58.16 70 LEU A O 1
ATOM 542 N N . GLY A 1 71 ? 1.255 -1.743 21.754 1.00 52.84 71 GLY A N 1
ATOM 543 C CA . GLY A 1 71 ? 1.717 -2.919 22.507 1.00 52.84 71 GLY A CA 1
ATOM 544 C C . GLY A 1 71 ? 3.191 -3.326 22.455 1.00 52.84 71 GLY A C 1
ATOM 545 O O . GLY A 1 71 ? 3.462 -4.504 22.655 1.00 52.84 71 GLY A O 1
ATOM 546 N N . TRP A 1 72 ? 4.149 -2.421 22.239 1.00 46.66 72 TRP A N 1
ATOM 547 C CA . TRP A 1 72 ? 5.562 -2.707 22.553 1.00 46.66 72 TRP A CA 1
ATOM 548 C C . TRP A 1 72 ? 6.071 -1.664 23.554 1.00 46.66 72 TRP A C 1
ATOM 550 O O . TRP A 1 72 ? 5.814 -0.475 23.343 1.00 46.66 72 TRP A O 1
ATOM 560 N N . PRO A 1 73 ? 6.756 -2.050 24.649 1.00 47.41 73 PRO A N 1
ATOM 561 C CA . PRO A 1 73 ? 7.284 -1.086 25.598 1.00 47.41 73 PRO A CA 1
ATOM 562 C C . PRO A 1 73 ? 8.531 -0.456 24.979 1.00 47.41 73 PRO A C 1
ATOM 564 O O . PRO A 1 73 ? 9.646 -0.918 25.187 1.00 47.41 73 PRO A O 1
ATOM 567 N N . LEU A 1 74 ? 8.350 0.599 24.194 1.00 49.00 74 LEU A N 1
ATOM 568 C CA . LEU A 1 74 ? 9.431 1.517 23.857 1.00 49.00 74 LEU A CA 1
ATOM 569 C C . LEU A 1 74 ? 9.046 2.902 24.361 1.00 49.00 74 LEU A C 1
ATOM 571 O O . LEU A 1 74 ? 8.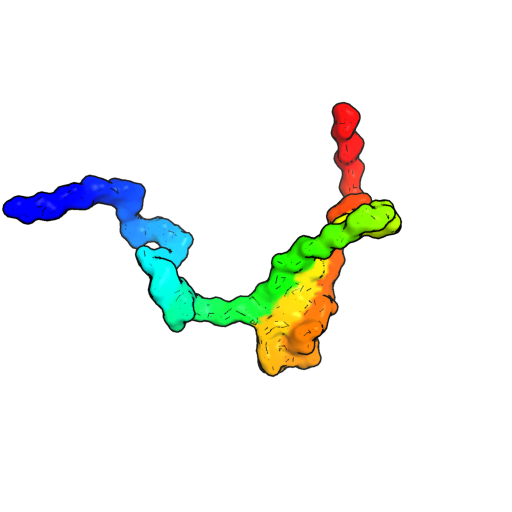691 3.805 23.611 1.00 49.00 74 LEU A O 1
ATOM 575 N N . THR A 1 75 ? 9.133 3.042 25.683 1.00 45.59 75 THR A N 1
ATOM 576 C CA . THR A 1 75 ? 9.445 4.325 26.305 1.00 45.59 75 THR A CA 1
ATOM 577 C C . THR A 1 75 ? 10.861 4.692 25.868 1.00 45.59 75 THR A C 1
ATOM 579 O O . THR A 1 75 ? 11.826 4.194 26.439 1.00 45.59 75 THR A O 1
ATOM 582 N N . ILE A 1 76 ? 10.999 5.547 24.859 1.00 48.44 76 ILE A N 1
ATOM 583 C CA . ILE A 1 76 ? 12.199 6.373 24.715 1.00 48.44 76 ILE A CA 1
ATOM 584 C C . ILE A 1 76 ? 11.776 7.760 25.193 1.00 48.44 76 ILE A C 1
ATOM 586 O O . ILE A 1 76 ? 11.051 8.473 24.499 1.00 48.44 76 ILE A O 1
ATOM 590 N N . ARG A 1 77 ? 12.134 8.060 26.445 1.00 48.19 77 ARG A N 1
ATOM 591 C CA . ARG A 1 77 ? 12.319 9.442 26.892 1.00 48.19 77 ARG A CA 1
ATOM 592 C C . ARG A 1 77 ? 13.663 9.937 26.385 1.00 48.19 77 ARG A C 1
ATOM 594 O O . ARG A 1 77 ? 14.582 9.092 26.307 1.00 48.19 77 ARG A O 1
#

Organism: Diaphorina citri (NCBI:txid121845)

InterPro domains:
  IPR008826 Selenium-binding protein [PF05694] (12-64)
  IPR008826 Selenium-binding protein [PTHR23300] (7-67)

Nearest PDB structures (foldseek):
  2ece-assembly1_A  TM=9.003E-01  e=1.454E-02  Sulfurisphaera tokodaii
  7d5s-assembly1_A4  TM=7.858E-01  e=3.458E+00  Saccharomyces cerevisiae S288C
  4c2m-assembly1_I  TM=3.996E-01  e=7.292E+00  Saccharomyces cerevisiae
  6hls-assembly1_I  TM=3.303E-01  e=6.852E+00  Saccharomyces cerevisiae S288C

Mean predicted aligned error: 11.5 Å

Secondary structure (DSSP, 8-state):
-------SS-S--SS-SSHHHHHHHSPPPSEEEEEE--TTSSS--EEEEEE--TTSTTTTSEEEEEETTSS------

Solvent-accessible surface area (backbone atoms only — not comparable to full-atom values): 5234 Å² total; per-residue (Å²): 136,80,88,78,77,80,74,91,63,89,88,69,70,98,70,65,95,42,74,66,50,40,72,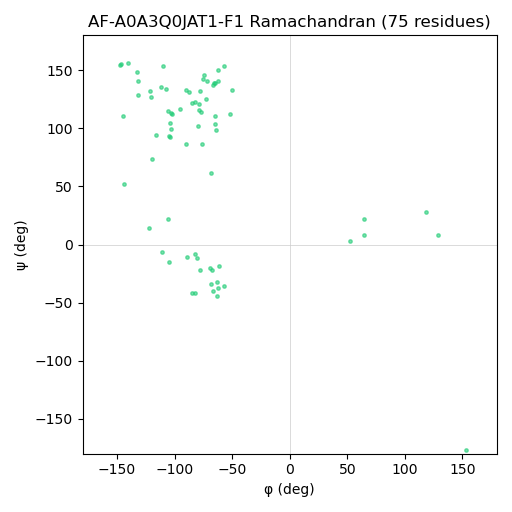71,71,47,81,79,73,46,64,44,82,43,80,46,80,47,92,82,68,84,50,68,33,29,40,36,34,31,30,58,30,88,87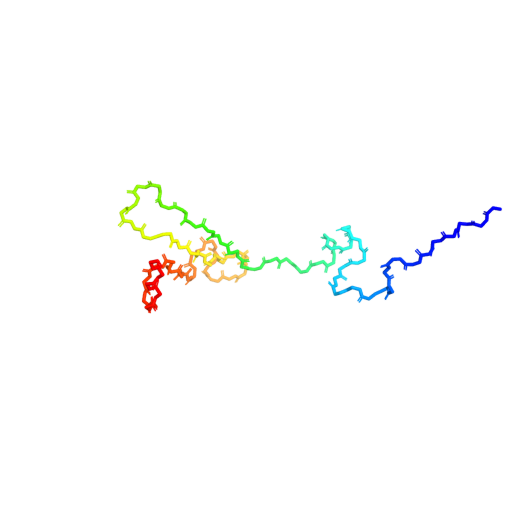,46,97,56,48,80,33,77,76,47,73,50,65,56,85,79,87,73,96,73,87,78,128

pLDDT: mean 80.62, std 17.27, range [43.69, 97.0]